Protein AF-R4XHD8-F1 (afdb_monomer)

Nearest PDB structures (foldseek):
  1o1y-assembly1_A  TM=6.422E-01  e=1.110E-04  Thermotoga maritima
  8khs-assembly1_A  TM=6.245E-01  e=2.267E-03  Alcaligenes ammonioxydans
  2ywc-assembly3_D  TM=5.599E-01  e=7.882E-03  Thermus thermophilus HB8
  2ywc-assembly3_A  TM=5.875E-01  e=2.926E-02  Thermus thermophilus HB8
  2ywc-assembly1_B  TM=4.519E-01  e=5.318E-03  Thermus thermophilus HB8

Foldseek 3Di:
DPCLQDEEEAEAVRQVVVCVVVVHDWDFAPVHFDAAFDWDQDDDDPLPNPPRTFTAGAGGGTDGDDDASHYDYDNGDLPDALVNRLVVLVVCCVVVVDPVVVSVVNNVRSHPDGCSVSVVVSVVVSVVDDRD

pLDDT: mean 76.45, std 13.83, range [44.44, 94.69]

InterPro domains:
  IPR017926 Glutamine amidotransferase [PF00117] (5-63)
  IPR029062 Class I glutamine amidotransferase-like [G3DSA:3.40.50.880] (1-128)
  IPR029062 Class I glutamine amidotransferase-like [SSF52317] (4-102)
  IPR044992 Glutamine amidotransferase domain containing protein ChyE-like [PTHR42695] (4-65)

Organism: Taphrina deformans (strain PYCC 5710 / ATCC 11124 / CBS 356.35 / IMI 108563 / JCM 9778 / NBRC 8474) (NCBI:txid1097556)

Mean predicted aligned error: 7.58 Å

Sequence (132 aa):
MAYRHIKLVGICFGHQLIARALGGQVARNPRGWEISVTSTTTFACELLPTLKDLRLHHMHRDMALYEPGRYFSVQGHPEFNAETVETLVHDRVAKGIVPAEYGDDALSRARLPHDGKVVAAAIVEFFKSRVA

Radius of gyration: 15.49 Å; Cα contacts (8 Å, |Δi|>4): 209; chains: 1; bounding box: 46×26×40 Å

Structure (mmCIF, N/CA/C/O backbone):
data_AF-R4XHD8-F1
#
_entry.id   AF-R4XHD8-F1
#
loop_
_atom_site.group_PDB
_atom_site.id
_atom_site.type_symbol
_atom_site.label_atom_id
_atom_site.label_alt_id
_atom_site.label_comp_id
_atom_site.label_asym_id
_atom_site.label_entity_id
_atom_site.label_seq_id
_atom_site.pdbx_PDB_ins_code
_atom_site.Cartn_x
_atom_site.Cartn_y
_atom_site.Cartn_z
_atom_site.occupancy
_atom_site.B_iso_or_equiv
_atom_site.auth_seq_id
_atom_site.auth_comp_id
_atom_site.auth_asym_id
_atom_site.auth_atom_id
_atom_site.pdbx_PDB_model_num
ATOM 1 N N . MET A 1 1 ? -30.614 -0.813 7.871 1.00 44.44 1 MET A N 1
ATOM 2 C CA . MET A 1 1 ? -29.752 -1.784 7.157 1.00 44.44 1 MET A CA 1
ATOM 3 C C . MET A 1 1 ? -28.806 -2.448 8.153 1.00 44.44 1 MET A C 1
ATOM 5 O O . MET A 1 1 ? -28.199 -1.747 8.950 1.00 44.44 1 MET A O 1
ATOM 9 N N . ALA A 1 2 ? -28.738 -3.781 8.159 1.00 49.75 2 ALA A N 1
ATOM 10 C CA . ALA A 1 2 ? -28.291 -4.611 9.288 1.00 49.75 2 ALA A CA 1
ATOM 11 C C . ALA A 1 2 ? -26.761 -4.775 9.484 1.00 49.75 2 ALA A C 1
ATOM 13 O O . ALA A 1 2 ? -26.341 -5.647 10.235 1.00 49.75 2 ALA A O 1
ATOM 14 N N . TYR A 1 3 ? -25.914 -3.935 8.878 1.00 54.28 3 TYR A N 1
ATOM 15 C CA . TYR A 1 3 ? -24.447 -4.116 8.893 1.00 54.28 3 TYR A CA 1
ATOM 16 C C . TYR A 1 3 ? -23.668 -3.076 9.711 1.00 54.28 3 TYR A C 1
ATOM 18 O O . TYR A 1 3 ? -22.450 -2.995 9.611 1.00 54.28 3 TYR A O 1
ATOM 26 N N . ARG A 1 4 ? -24.342 -2.277 10.549 1.00 55.44 4 ARG A N 1
ATOM 27 C CA . ARG A 1 4 ? -23.731 -1.135 11.262 1.00 55.44 4 ARG A CA 1
ATOM 28 C C . ARG A 1 4 ? -22.674 -1.516 12.325 1.00 55.44 4 ARG A C 1
ATOM 30 O O . ARG A 1 4 ? -22.100 -0.630 12.937 1.00 55.44 4 ARG A O 1
ATOM 37 N N . HIS A 1 5 ? -22.423 -2.808 12.549 1.00 68.75 5 HIS A N 1
ATOM 38 C CA . HIS A 1 5 ? -21.559 -3.328 13.617 1.00 68.75 5 HIS A CA 1
ATOM 39 C C . HIS A 1 5 ? -20.331 -4.116 13.120 1.00 68.75 5 HIS A C 1
ATOM 41 O O . HIS A 1 5 ? -19.529 -4.553 13.942 1.00 68.75 5 HIS A O 1
ATOM 47 N N . ILE A 1 6 ? -20.169 -4.323 11.806 1.00 79.69 6 ILE A N 1
ATOM 48 C CA . ILE A 1 6 ? -19.029 -5.07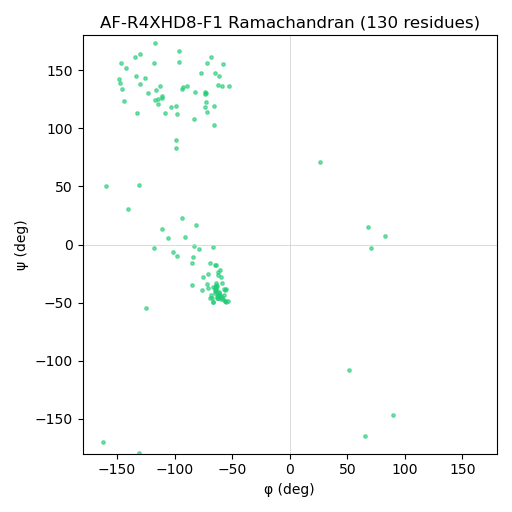1 11.253 1.00 79.69 6 ILE A CA 1
ATOM 49 C C . ILE A 1 6 ? -17.974 -4.082 10.764 1.00 79.69 6 ILE A C 1
ATOM 51 O O . ILE A 1 6 ? -18.230 -3.281 9.868 1.00 79.69 6 ILE A O 1
ATOM 55 N N . LYS A 1 7 ? -16.778 -4.162 11.346 1.00 82.69 7 LYS A N 1
ATOM 56 C CA . LYS A 1 7 ? -15.620 -3.365 10.940 1.00 82.69 7 LYS A CA 1
ATOM 57 C C . LYS A 1 7 ? -14.925 -4.003 9.751 1.00 82.69 7 LYS A C 1
ATOM 59 O O . LYS A 1 7 ? -14.615 -5.193 9.787 1.00 82.69 7 LYS A O 1
ATOM 64 N N . LEU A 1 8 ? -14.643 -3.205 8.729 1.00 85.12 8 LEU A N 1
ATOM 65 C CA . LEU A 1 8 ? -13.997 -3.676 7.509 1.00 85.12 8 LEU A CA 1
ATOM 66 C C . LEU A 1 8 ? -12.598 -3.079 7.363 1.00 85.12 8 LEU A C 1
ATOM 68 O O . LEU A 1 8 ? -12.405 -1.879 7.563 1.00 85.12 8 LEU A O 1
ATOM 72 N N . VAL A 1 9 ? -11.641 -3.924 6.971 1.00 85.62 9 VAL A N 1
ATOM 73 C CA . VAL A 1 9 ? -10.311 -3.499 6.526 1.00 85.62 9 VAL A CA 1
ATOM 74 C C . VAL A 1 9 ? -10.113 -3.906 5.076 1.00 85.62 9 VAL A C 1
ATOM 76 O O . VAL A 1 9 ? -10.260 -5.077 4.733 1.00 85.62 9 VAL A O 1
ATOM 79 N N . GLY A 1 10 ? -9.786 -2.937 4.224 1.00 83.69 10 GLY A N 1
ATOM 80 C CA . GLY A 1 10 ? -9.466 -3.172 2.817 1.00 83.69 10 GLY A CA 1
ATOM 81 C C . GLY A 1 10 ? -8.016 -2.825 2.515 1.00 83.69 10 GLY A C 1
ATOM 82 O O . GLY A 1 10 ? -7.604 -1.693 2.752 1.00 83.69 10 GLY A O 1
ATOM 83 N N . ILE A 1 11 ? -7.265 -3.775 1.959 1.00 83.81 11 ILE A N 1
ATOM 84 C CA . ILE A 1 11 ? -5.891 -3.566 1.483 1.00 83.81 11 ILE A CA 1
ATOM 85 C C . ILE A 1 11 ? -5.860 -3.790 -0.029 1.00 83.81 11 ILE A C 1
ATOM 87 O O . ILE A 1 11 ? -6.427 -4.771 -0.519 1.00 83.81 11 ILE A O 1
ATOM 91 N N . CYS A 1 12 ? -5.231 -2.879 -0.772 1.00 82.69 12 CYS A N 1
ATOM 92 C CA . CYS A 1 12 ? -5.078 -2.948 -2.228 1.00 82.69 12 CYS A CA 1
ATOM 93 C C . CYS A 1 12 ? -6.412 -3.191 -2.969 1.00 82.69 12 CYS A C 1
ATOM 95 O O . CYS A 1 12 ? -7.267 -2.310 -3.001 1.00 82.69 12 CYS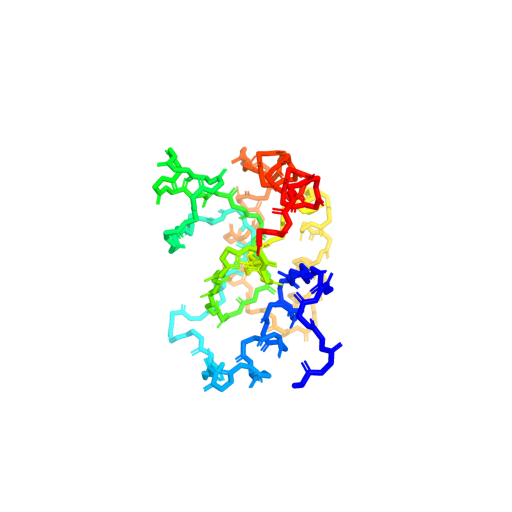 A O 1
ATOM 97 N N . PHE A 1 13 ? -6.651 -4.376 -3.540 1.00 80.88 13 PHE A N 1
ATOM 98 C CA . PHE A 1 13 ? -7.925 -4.681 -4.204 1.00 80.88 13 PHE A CA 1
ATOM 99 C C . PHE A 1 13 ? -9.1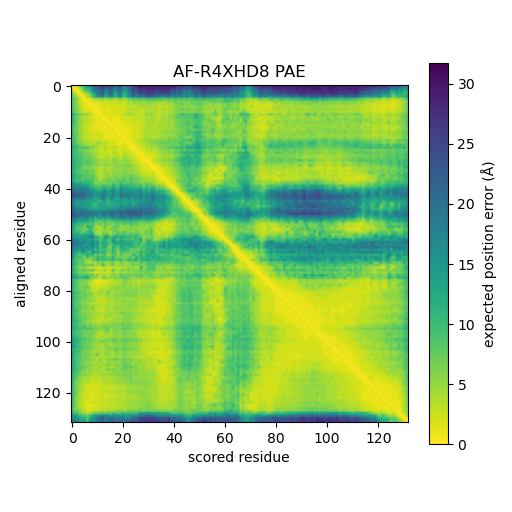18 -4.667 -3.232 1.00 80.88 13 PHE A C 1
ATOM 101 O O . PHE A 1 13 ? -10.206 -4.212 -3.584 1.00 80.88 13 PHE A O 1
ATOM 108 N N . GLY A 1 14 ? -8.920 -5.088 -1.978 1.00 82.12 14 GLY A N 1
ATOM 109 C CA . GLY A 1 14 ? -9.963 -5.023 -0.952 1.00 82.12 14 GLY A CA 1
ATOM 110 C C . GLY A 1 14 ? -10.394 -3.587 -0.649 1.00 82.12 14 GLY A C 1
ATOM 111 O O . GLY A 1 14 ? -11.579 -3.329 -0.446 1.00 82.12 14 GLY A O 1
ATOM 112 N N . HIS A 1 15 ? -9.454 -2.636 -0.695 1.00 79.06 15 HIS A N 1
ATOM 113 C CA . HIS A 1 15 ? -9.764 -1.211 -0.590 1.00 79.06 15 HIS A CA 1
ATOM 114 C C . HIS A 1 15 ? -10.718 -0.771 -1.722 1.00 79.06 15 HIS A C 1
ATOM 116 O O . HIS A 1 15 ? -11.746 -0.145 -1.464 1.00 79.06 15 HIS A O 1
ATOM 122 N N . GLN A 1 16 ? -10.433 -1.173 -2.962 1.00 75.31 16 GLN A N 1
ATOM 123 C CA . GLN A 1 16 ? -11.227 -0.808 -4.140 1.00 75.31 16 GLN A CA 1
ATOM 124 C C . GLN A 1 16 ? -12.648 -1.377 -4.096 1.00 75.31 16 GLN A C 1
ATOM 126 O O . GLN A 1 16 ? -13.602 -0.707 -4.495 1.00 75.31 16 GLN A O 1
ATOM 131 N N . LEU A 1 17 ? -12.807 -2.607 -3.602 1.00 82.62 17 LEU A N 1
ATOM 132 C CA . LEU A 1 17 ? -14.125 -3.215 -3.424 1.00 82.62 17 LEU A CA 1
ATOM 133 C C . LEU A 1 17 ? -14.967 -2.438 -2.410 1.00 82.62 17 LEU A C 1
ATOM 135 O O . LEU A 1 17 ? -16.131 -2.147 -2.683 1.00 82.62 17 LEU A O 1
ATOM 139 N N . ILE A 1 18 ? -14.368 -2.054 -1.277 1.00 80.94 18 ILE A N 1
ATOM 140 C CA . ILE A 1 18 ? -15.032 -1.217 -0.271 1.00 80.94 18 ILE A CA 1
ATOM 141 C C . ILE A 1 18 ? -15.403 0.140 -0.882 1.00 80.94 18 ILE A C 1
ATOM 143 O O . ILE A 1 18 ? -16.547 0.568 -0.750 1.00 80.94 18 ILE A O 1
ATOM 147 N N . ALA A 1 19 ? -14.491 0.774 -1.625 1.00 74.00 19 ALA A N 1
ATOM 148 C CA . ALA A 1 19 ? -14.749 2.042 -2.301 1.00 74.00 19 ALA A CA 1
ATOM 149 C C . ALA A 1 19 ? -15.954 1.975 -3.246 1.00 74.00 19 ALA A C 1
ATOM 151 O O . ALA A 1 19 ? -16.857 2.806 -3.151 1.00 74.00 19 ALA A O 1
ATOM 152 N N . ARG A 1 20 ? -16.016 0.952 -4.107 1.00 76.31 20 ARG A N 1
ATOM 153 C CA . ARG A 1 20 ? -17.152 0.761 -5.022 1.00 76.31 20 ARG A CA 1
ATOM 154 C C . ARG A 1 20 ? -18.455 0.478 -4.285 1.00 76.31 20 ARG A C 1
ATOM 156 O O . ARG A 1 20 ? -19.486 1.029 -4.658 1.00 76.31 20 ARG A O 1
ATOM 163 N N . ALA A 1 21 ? -18.422 -0.350 -3.241 1.00 82.00 21 ALA A N 1
ATOM 164 C CA . ALA A 1 21 ? -19.609 -0.679 -2.451 1.00 82.00 21 ALA A CA 1
ATOM 165 C C . ALA A 1 21 ? -20.218 0.552 -1.755 1.00 82.00 21 ALA A C 1
ATOM 167 O O . ALA A 1 21 ? -21.420 0.591 -1.504 1.00 82.00 21 ALA A O 1
ATOM 168 N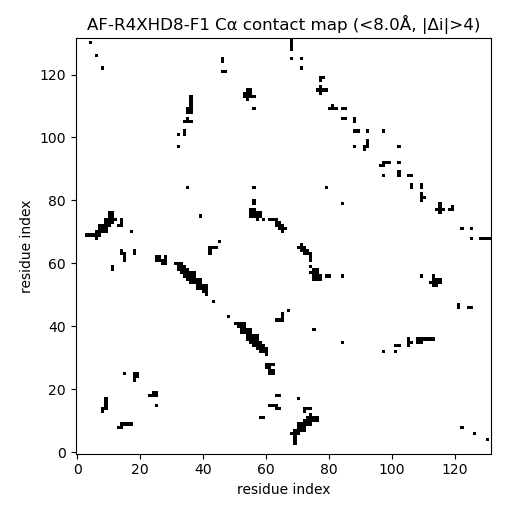 N . LEU A 1 22 ? -19.399 1.568 -1.473 1.00 76.31 22 LEU A N 1
ATOM 169 C CA . LEU A 1 22 ? -19.812 2.831 -0.860 1.00 76.31 22 LEU A CA 1
ATOM 170 C C . LEU A 1 22 ? -20.205 3.911 -1.882 1.00 76.31 22 LEU A C 1
ATOM 172 O O . LEU A 1 22 ? -20.458 5.049 -1.496 1.00 76.31 22 LEU A O 1
ATOM 176 N N . GLY A 1 23 ? -20.262 3.575 -3.174 1.00 70.81 23 GLY A N 1
ATOM 177 C CA . GLY A 1 23 ? -20.589 4.517 -4.248 1.00 70.81 23 GLY A CA 1
ATOM 178 C C . GLY A 1 23 ? -19.406 5.363 -4.731 1.00 70.81 23 GLY A C 1
ATOM 179 O O . GLY A 1 23 ? -19.595 6.265 -5.545 1.00 70.81 23 GLY A O 1
ATOM 180 N N . GLY A 1 24 ? -18.189 5.076 -4.263 1.00 67.62 24 GLY A N 1
ATOM 181 C CA . GLY A 1 24 ? -16.962 5.692 -4.757 1.00 67.62 24 GLY A CA 1
ATOM 182 C C . GLY A 1 24 ? -16.576 5.195 -6.154 1.00 67.62 24 GLY A C 1
ATOM 183 O O . GLY A 1 24 ? -16.935 4.094 -6.582 1.00 67.62 24 GLY A O 1
ATOM 184 N N . GLN A 1 25 ? -15.804 6.010 -6.873 1.00 59.91 25 GLN A N 1
ATOM 185 C CA . GLN A 1 25 ? -15.246 5.645 -8.173 1.00 59.91 25 GLN A CA 1
ATOM 186 C C . GLN A 1 25 ? -13.837 5.070 -8.009 1.00 59.91 25 GLN A C 1
ATOM 188 O O . GLN A 1 25 ? -13.003 5.638 -7.312 1.00 59.91 25 GLN A O 1
ATOM 193 N N . VAL A 1 26 ? -13.570 3.954 -8.689 1.00 68.81 26 VAL A N 1
ATOM 194 C CA . VAL A 1 26 ? -12.230 3.363 -8.803 1.00 68.81 26 VAL A CA 1
ATOM 195 C C . VAL A 1 26 ? -11.803 3.458 -10.258 1.00 68.81 26 VAL A C 1
ATOM 197 O O . VAL A 1 26 ? -12.488 2.930 -11.142 1.00 68.81 26 VAL A O 1
ATOM 200 N N . ALA A 1 27 ? -10.687 4.138 -10.493 1.00 68.19 27 ALA A N 1
ATOM 201 C CA . ALA A 1 27 ? -10.129 4.392 -11.808 1.00 68.19 27 ALA A CA 1
ATOM 202 C C . ALA A 1 27 ? -8.603 4.304 -11.760 1.00 68.19 27 ALA A C 1
ATOM 204 O O . ALA A 1 27 ? -7.986 4.624 -10.745 1.00 68.19 27 ALA A O 1
ATOM 205 N N . ARG A 1 28 ? -8.017 3.944 -12.906 1.00 71.31 28 ARG A N 1
ATOM 206 C CA . ARG A 1 28 ? -6.567 3.840 -13.065 1.00 71.31 28 ARG A CA 1
ATOM 207 C C . ARG A 1 28 ? -5.900 5.197 -12.839 1.00 71.31 28 ARG A C 1
ATOM 209 O O . ARG A 1 28 ? -6.332 6.209 -13.385 1.00 71.31 28 ARG A O 1
ATOM 216 N N . ASN A 1 29 ? -4.790 5.177 -12.118 1.00 71.94 29 ASN A N 1
ATOM 217 C CA . ASN A 1 29 ? -3.949 6.317 -11.813 1.00 71.94 29 ASN A CA 1
ATOM 218 C C . ASN A 1 29 ? -3.329 6.804 -13.129 1.00 71.94 29 ASN A C 1
ATOM 220 O O . ASN A 1 29 ? -2.599 6.042 -13.776 1.00 71.94 29 ASN A O 1
ATOM 224 N N . PRO A 1 30 ? -3.596 8.056 -13.539 1.00 69.38 30 PRO A N 1
ATOM 225 C CA . PRO A 1 30 ? -3.048 8.604 -14.775 1.00 69.38 30 PRO A CA 1
ATOM 226 C C . PRO A 1 30 ? -1.516 8.716 -14.738 1.00 69.38 30 PRO A C 1
ATOM 228 O O . PRO A 1 30 ? -0.898 8.790 -15.794 1.00 69.38 30 PRO A O 1
ATOM 231 N N . ARG A 1 31 ? -0.894 8.669 -13.548 1.00 76.19 31 ARG A N 1
ATOM 232 C CA . ARG A 1 31 ? 0.569 8.630 -13.367 1.00 76.19 31 ARG A CA 1
ATOM 233 C C . ARG A 1 31 ? 1.187 7.241 -13.597 1.00 76.19 31 ARG A C 1
ATOM 235 O O . ARG A 1 31 ? 2.404 7.106 -13.557 1.00 76.19 31 ARG A O 1
ATOM 242 N N . GLY A 1 32 ? 0.375 6.214 -13.854 1.00 81.31 32 GLY A N 1
ATOM 243 C CA . GLY A 1 32 ? 0.854 4.865 -14.157 1.00 81.31 32 GLY A CA 1
ATOM 244 C C . GLY A 1 32 ? 1.024 3.977 -12.923 1.00 81.31 32 GLY A C 1
ATOM 245 O O . GLY A 1 32 ? 0.213 4.022 -11.999 1.00 81.31 32 GLY A O 1
ATOM 246 N N . TRP A 1 33 ? 2.021 3.089 -12.969 1.00 82.56 33 TRP A N 1
ATOM 247 C CA . TRP A 1 33 ? 2.309 2.109 -11.916 1.00 82.56 33 TRP A CA 1
ATOM 248 C C . TRP A 1 33 ? 2.922 2.764 -10.673 1.00 82.56 33 TRP A C 1
ATOM 250 O O . TRP A 1 33 ? 3.921 3.468 -10.768 1.00 82.56 33 TRP A O 1
ATOM 260 N N . GLU A 1 34 ? 2.365 2.452 -9.502 1.00 83.75 34 GLU A N 1
ATOM 261 C CA . GLU A 1 34 ? 2.999 2.688 -8.205 1.00 83.75 34 GLU A CA 1
ATOM 262 C C . GLU A 1 34 ? 3.408 1.329 -7.637 1.00 83.75 34 GLU A C 1
ATOM 264 O O . GLU A 1 34 ? 2.567 0.465 -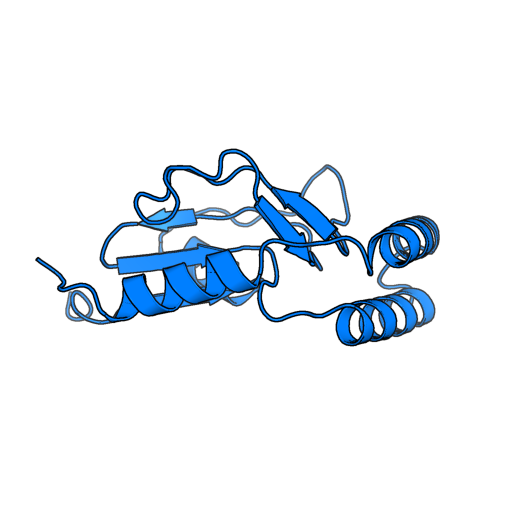7.366 1.00 83.75 34 GLU A O 1
ATOM 269 N N . ILE A 1 35 ? 4.718 1.115 -7.529 1.00 84.75 35 ILE A N 1
ATOM 270 C CA . ILE A 1 35 ? 5.310 -0.165 -7.141 1.00 84.75 35 ILE A CA 1
ATOM 271 C C . ILE A 1 35 ? 6.383 0.092 -6.091 1.00 84.75 35 ILE A C 1
ATOM 273 O O . ILE A 1 35 ? 7.107 1.080 -6.194 1.00 84.75 35 ILE A O 1
ATOM 277 N N . SER A 1 36 ? 6.536 -0.812 -5.123 1.00 87.44 36 SER A N 1
ATOM 278 C CA . SER A 1 36 ? 7.561 -0.722 -4.078 1.00 87.44 36 SER A CA 1
ATOM 279 C C . SER A 1 36 ? 7.357 0.484 -3.151 1.00 87.44 36 SER A C 1
ATOM 281 O O . SER A 1 36 ? 6.252 1.018 -3.089 1.00 87.44 36 SER A O 1
ATOM 283 N N . VAL A 1 37 ? 8.364 0.858 -2.358 1.00 84.56 37 VAL A N 1
ATOM 284 C CA . VAL A 1 37 ? 8.235 1.897 -1.325 1.00 84.56 37 VAL A CA 1
ATOM 285 C C . VAL A 1 37 ? 7.981 3.263 -1.957 1.00 84.56 37 VAL A C 1
ATOM 287 O O . VAL A 1 37 ? 8.905 3.899 -2.466 1.00 84.56 37 VAL A O 1
ATOM 290 N N . THR A 1 38 ? 6.733 3.718 -1.913 1.00 81.56 38 THR A N 1
ATOM 291 C CA . THR A 1 38 ? 6.285 4.997 -2.478 1.00 81.56 38 THR A CA 1
ATOM 292 C C . THR A 1 38 ? 5.568 5.799 -1.396 1.00 81.56 38 THR A C 1
ATOM 294 O O . THR A 1 38 ? 4.883 5.230 -0.544 1.00 81.56 38 THR A O 1
ATOM 297 N N . SER A 1 39 ? 5.754 7.120 -1.403 1.00 71.31 39 SER A N 1
ATOM 298 C CA . SER A 1 39 ? 5.031 8.015 -0.501 1.00 71.31 39 SER A CA 1
ATOM 299 C C . SER A 1 39 ? 3.580 8.152 -0.948 1.00 71.31 39 SER A C 1
ATOM 301 O O . SER A 1 39 ? 3.302 8.461 -2.107 1.00 71.31 39 SER A O 1
ATOM 303 N N . THR A 1 40 ? 2.657 7.958 -0.017 1.00 66.75 40 THR A N 1
ATOM 304 C CA . THR A 1 40 ? 1.229 8.169 -0.205 1.00 66.75 40 THR A CA 1
ATOM 305 C C . THR A 1 40 ? 0.727 9.161 0.836 1.00 66.75 40 THR A C 1
ATOM 307 O O . THR A 1 40 ? 1.005 9.038 2.033 1.00 66.75 40 THR A O 1
ATOM 310 N N . THR A 1 41 ? 0.002 10.176 0.373 1.00 56.66 41 THR A N 1
ATOM 311 C CA . THR A 1 41 ? -0.689 11.109 1.261 1.00 56.66 41 THR A CA 1
ATOM 312 C C . THR A 1 41 ? -1.876 10.380 1.873 1.00 56.66 41 THR A C 1
ATOM 314 O O . THR A 1 41 ? -2.736 9.856 1.161 1.00 56.66 41 THR A O 1
ATOM 317 N N . THR A 1 42 ? -1.933 10.327 3.201 1.00 51.88 42 THR A N 1
ATOM 318 C CA . THR A 1 42 ? -3.115 9.814 3.889 1.00 51.88 42 THR A CA 1
ATOM 319 C C . THR A 1 42 ? -4.236 10.842 3.787 1.00 51.88 42 THR A C 1
ATOM 321 O O . THR A 1 42 ? -4.056 12.025 4.074 1.00 51.88 42 THR A O 1
ATOM 324 N N . PHE A 1 43 ? -5.431 10.403 3.397 1.00 47.06 43 PHE A N 1
ATOM 325 C CA . PHE A 1 43 ? -6.621 11.222 3.584 1.00 47.06 43 PHE A CA 1
ATOM 326 C C . PHE A 1 43 ? -7.110 11.022 5.018 1.00 47.06 43 PHE A C 1
ATOM 328 O O . PHE A 1 43 ? -7.569 9.936 5.362 1.00 47.06 43 PHE A O 1
ATOM 335 N N . ALA A 1 44 ? -6.927 12.062 5.839 1.00 47.34 44 ALA A N 1
ATOM 336 C CA . ALA A 1 44 ? -7.528 12.288 7.157 1.00 47.34 44 ALA A CA 1
ATOM 337 C C . ALA A 1 44 ? -7.941 11.008 7.914 1.00 47.34 44 ALA A C 1
ATOM 339 O O . ALA A 1 44 ? -9.125 10.717 8.071 1.00 47.34 44 ALA A O 1
ATOM 340 N N . CYS A 1 45 ? -6.958 10.243 8.396 1.00 52.25 45 CYS A N 1
ATOM 341 C CA . CYS A 1 45 ? -7.207 9.137 9.312 1.00 52.25 45 CYS A CA 1
ATOM 342 C C . CYS A 1 45 ? -6.952 9.607 10.748 1.00 52.25 45 CYS A C 1
ATOM 344 O O . CYS A 1 45 ? -5.812 9.868 11.124 1.00 52.25 45 CYS A O 1
ATOM 346 N N . GLU A 1 46 ? -8.003 9.686 11.566 1.00 55.28 46 GLU A N 1
ATOM 347 C CA . GLU A 1 46 ? -7.904 10.065 12.988 1.00 55.28 46 GLU A CA 1
ATOM 348 C C . GLU A 1 46 ? -7.022 9.108 13.809 1.00 55.28 46 GLU A C 1
ATOM 350 O O . GLU A 1 46 ? -6.497 9.492 14.849 1.00 55.28 46 GLU A O 1
ATOM 355 N N . LEU A 1 47 ? -6.826 7.875 13.326 1.00 54.00 47 LEU A N 1
ATOM 356 C CA . LEU A 1 47 ? -5.931 6.875 13.921 1.00 54.00 47 LEU A CA 1
ATOM 357 C C . LEU A 1 47 ? -4.465 7.040 13.486 1.00 54.00 47 LEU A C 1
ATOM 359 O O . LEU A 1 47 ? -3.584 6.404 14.057 1.00 54.00 47 LEU A O 1
ATOM 363 N N . LEU A 1 48 ? -4.196 7.887 12.489 1.00 58.34 48 LEU A N 1
ATOM 364 C CA . LEU A 1 48 ? -2.857 8.218 11.992 1.00 58.34 48 LEU A CA 1
ATOM 365 C C . LEU A 1 48 ? -2.666 9.749 11.888 1.00 58.34 48 LEU A C 1
ATOM 367 O O . LEU A 1 48 ? -2.245 10.246 10.842 1.00 58.34 48 LEU A O 1
ATOM 371 N N . PRO A 1 49 ? -2.952 10.527 12.951 1.00 51.38 49 PRO A N 1
ATOM 372 C CA . PRO A 1 49 ? -3.036 11.988 12.872 1.00 51.38 49 PRO A CA 1
ATOM 373 C C . PRO A 1 49 ? -1.677 12.669 12.624 1.00 51.38 49 PRO A C 1
ATOM 375 O O . PRO A 1 49 ? -1.626 13.838 12.248 1.00 51.38 49 PRO A O 1
ATOM 378 N N . THR A 1 50 ? -0.568 11.952 12.831 1.00 47.66 50 THR A N 1
ATOM 379 C CA . THR A 1 50 ? 0.807 12.457 12.679 1.00 47.66 50 THR A CA 1
ATOM 380 C C . THR A 1 50 ? 1.454 12.111 11.337 1.00 47.66 50 THR A C 1
ATOM 382 O O . THR A 1 50 ? 2.510 12.657 11.018 1.00 47.66 50 THR A O 1
ATOM 385 N N . LEU A 1 51 ? 0.846 11.242 10.526 1.00 52.12 51 LEU A N 1
ATOM 386 C CA . LEU A 1 51 ? 1.442 10.748 9.283 1.00 52.12 51 LEU A CA 1
ATOM 387 C C . LEU A 1 51 ? 0.900 11.512 8.078 1.00 52.12 51 LEU A C 1
ATOM 389 O O . LEU A 1 51 ? -0.016 11.055 7.400 1.00 52.12 51 LEU A O 1
ATOM 393 N N . LYS A 1 52 ? 1.491 12.682 7.814 1.00 52.31 52 LYS A N 1
ATOM 394 C CA . LYS A 1 52 ? 1.216 13.468 6.597 1.00 52.31 52 LYS A CA 1
ATOM 395 C C . LYS A 1 52 ? 1.639 12.722 5.323 1.00 52.31 52 LYS A C 1
ATOM 397 O O . LYS A 1 52 ? 0.940 12.811 4.320 1.00 52.31 52 LYS A O 1
ATOM 402 N N . ASP A 1 53 ? 2.710 11.928 5.419 1.00 66.25 53 ASP A N 1
ATOM 403 C CA . ASP A 1 53 ? 3.247 11.090 4.345 1.00 66.25 53 ASP A CA 1
ATOM 404 C C . ASP A 1 53 ? 3.522 9.675 4.878 1.00 66.25 53 ASP A C 1
ATOM 406 O O . ASP A 1 53 ? 4.395 9.485 5.725 1.00 66.25 53 ASP A O 1
ATOM 410 N N . LEU A 1 54 ? 2.771 8.676 4.403 1.00 72.62 54 LEU A N 1
ATOM 411 C CA . LEU A 1 54 ? 3.048 7.259 4.659 1.00 72.62 54 LEU A CA 1
ATOM 412 C C . LEU A 1 54 ? 3.908 6.702 3.534 1.00 72.62 54 LEU A C 1
ATOM 414 O O . LEU A 1 54 ? 3.584 6.885 2.364 1.00 72.62 54 LEU A O 1
ATOM 418 N N . ARG A 1 55 ? 4.945 5.937 3.861 1.00 76.44 55 ARG A N 1
ATOM 419 C CA . ARG A 1 55 ? 5.666 5.122 2.880 1.00 76.44 55 ARG A CA 1
ATOM 420 C C . ARG A 1 55 ? 5.236 3.677 3.027 1.00 76.44 55 ARG A C 1
ATOM 422 O O . ARG A 1 55 ? 5.445 3.076 4.075 1.00 76.44 55 ARG A O 1
ATOM 429 N N . LEU A 1 56 ? 4.650 3.100 1.987 1.00 74.50 56 LEU A N 1
ATOM 430 C CA . LEU A 1 56 ? 4.257 1.690 1.955 1.00 74.50 56 LEU A CA 1
ATOM 431 C C . LEU A 1 56 ? 4.771 1.041 0.680 1.00 74.50 56 LEU A C 1
ATOM 433 O O . LEU A 1 56 ? 5.123 1.730 -0.271 1.00 74.50 56 LEU A O 1
ATOM 437 N N . HIS A 1 57 ? 4.799 -0.286 0.645 1.00 77.50 57 HIS A N 1
ATOM 438 C CA . HIS A 1 57 ? 4.997 -0.994 -0.609 1.00 77.50 57 HIS A CA 1
ATOM 439 C C . HIS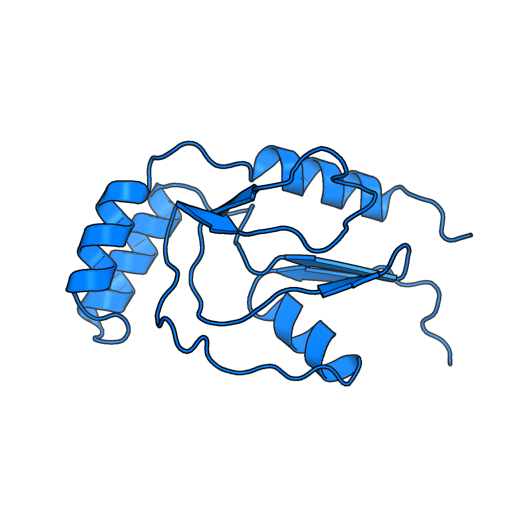 A 1 57 ? 3.727 -0.906 -1.452 1.00 77.50 57 HIS A C 1
ATOM 441 O O . HIS A 1 57 ? 2.680 -1.394 -1.049 1.00 77.50 57 HIS A O 1
ATOM 447 N N . HIS A 1 58 ? 3.794 -0.302 -2.628 1.00 77.00 58 HIS A N 1
ATOM 448 C CA . HIS A 1 58 ? 2.681 -0.269 -3.570 1.00 77.00 58 HIS A CA 1
ATOM 449 C C . HIS A 1 58 ? 2.827 -1.389 -4.609 1.00 77.00 58 HIS A C 1
ATOM 451 O O . HIS A 1 58 ? 3.914 -1.932 -4.823 1.00 77.00 58 HIS A O 1
ATOM 457 N N . MET A 1 59 ? 1.710 -1.783 -5.215 1.00 73.50 59 MET A N 1
ATOM 458 C CA . MET A 1 59 ? 1.668 -2.760 -6.309 1.00 73.50 59 MET A CA 1
ATOM 459 C C . MET A 1 59 ? 0.359 -2.615 -7.095 1.00 73.50 59 MET A C 1
ATOM 461 O O . MET A 1 59 ? -0.409 -3.561 -7.270 1.00 73.50 59 MET A O 1
ATOM 465 N N . HIS A 1 60 ? 0.033 -1.389 -7.492 1.00 71.75 60 HIS A N 1
ATOM 466 C CA . HIS A 1 60 ? -1.272 -1.072 -8.074 1.00 71.75 60 HIS A CA 1
ATOM 467 C C . HIS A 1 60 ? -1.232 0.254 -8.836 1.00 71.75 60 HIS A C 1
ATO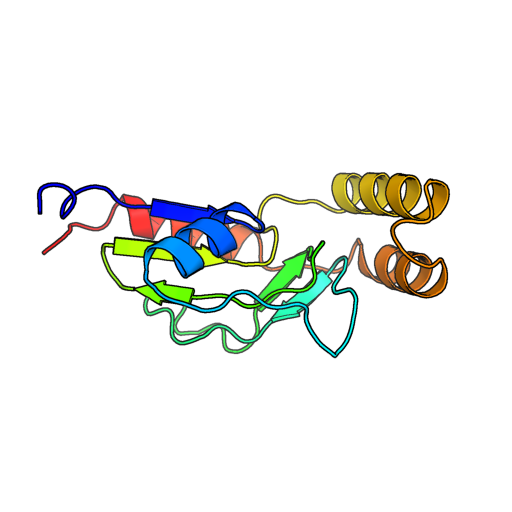M 469 O O . HIS A 1 60 ? -0.175 0.848 -9.055 1.00 71.75 60 HIS A O 1
ATOM 475 N N . ARG A 1 61 ? -2.423 0.731 -9.215 1.00 56.97 61 ARG A N 1
ATOM 476 C CA . ARG A 1 61 ? -2.635 2.015 -9.875 1.00 56.97 61 ARG A CA 1
ATOM 477 C C . ARG A 1 61 ? -3.894 2.746 -9.376 1.00 56.97 61 ARG A C 1
ATOM 479 O O . ARG A 1 61 ? -4.493 3.418 -10.185 1.00 56.97 61 ARG A O 1
ATOM 486 N N . ASP A 1 62 ? -4.369 2.626 -8.135 1.00 55.06 62 ASP A N 1
ATOM 487 C CA . ASP A 1 62 ? -5.653 3.256 -7.725 1.00 55.06 62 ASP A CA 1
ATOM 488 C C . ASP A 1 62 ? -5.525 4.068 -6.405 1.00 55.06 62 ASP A C 1
ATOM 490 O O . ASP A 1 62 ? -4.417 4.191 -5.893 1.00 55.06 62 ASP A O 1
ATOM 494 N N . MET A 1 63 ? -6.604 4.686 -5.886 1.00 53.38 63 MET A N 1
ATOM 495 C CA . MET A 1 63 ? -6.611 5.664 -4.759 1.00 53.38 63 MET A CA 1
ATOM 496 C C . MET A 1 63 ? -7.418 5.170 -3.535 1.00 53.38 63 MET A C 1
ATOM 498 O O . MET A 1 63 ? -8.311 4.369 -3.748 1.00 53.38 63 MET A O 1
ATOM 502 N N . ALA A 1 64 ? -7.136 5.677 -2.312 1.00 55.44 64 ALA A N 1
ATOM 503 C CA . ALA A 1 64 ? -7.623 5.224 -0.981 1.00 55.44 64 ALA A CA 1
ATOM 504 C C . ALA A 1 64 ? -8.868 5.958 -0.368 1.00 55.44 64 ALA A C 1
ATOM 506 O O . ALA A 1 64 ? -9.210 7.053 -0.810 1.00 55.44 64 ALA A O 1
ATOM 507 N N . LEU A 1 65 ? -9.500 5.398 0.699 1.00 57.31 65 LEU A N 1
ATOM 508 C CA . LEU A 1 65 ? -10.661 5.938 1.474 1.00 57.31 65 LEU A CA 1
ATOM 509 C C . LEU A 1 65 ? -10.627 5.565 2.988 1.00 57.31 65 LEU A C 1
ATOM 511 O O . LEU A 1 65 ? -10.075 4.530 3.359 1.00 57.31 65 LEU A O 1
ATOM 515 N N . TYR A 1 66 ? -11.294 6.340 3.863 1.00 52.81 66 TYR A N 1
ATOM 516 C CA . TYR A 1 66 ? -11.445 6.067 5.314 1.00 52.81 66 TYR A CA 1
ATOM 517 C C . TYR A 1 66 ? -12.789 6.590 5.891 1.00 52.81 66 TYR A C 1
ATOM 519 O O . TYR A 1 66 ? -13.224 7.668 5.495 1.00 52.81 66 TYR A O 1
ATOM 527 N N . GLU A 1 67 ? -13.432 5.857 6.822 1.00 61.66 67 GLU A N 1
ATOM 528 C CA . GLU A 1 67 ? -14.553 6.331 7.673 1.00 61.66 67 GLU A CA 1
ATOM 529 C C . GLU A 1 67 ? -14.464 5.715 9.089 1.00 61.66 67 GLU A C 1
ATOM 531 O O . GLU A 1 67 ? -14.479 4.480 9.229 1.00 61.66 67 GLU A O 1
ATOM 536 N N . PRO A 1 68 ? -14.420 6.544 10.153 1.00 58.94 68 PRO A N 1
ATOM 537 C CA . PRO A 1 68 ? -14.334 6.074 11.534 1.00 58.94 68 PRO A CA 1
ATOM 538 C C . PRO A 1 68 ? -15.414 5.053 11.908 1.00 58.94 68 PRO A C 1
ATOM 540 O O . PRO A 1 68 ? -16.589 5.203 11.583 1.00 58.94 68 PRO A O 1
ATOM 543 N N . GLY A 1 69 ? -15.012 3.990 12.613 1.00 56.81 69 GLY A N 1
ATOM 544 C CA . GLY A 1 69 ? -15.928 2.967 13.135 1.00 56.81 69 GLY A CA 1
ATOM 545 C C . GLY A 1 69 ? -16.575 2.055 12.085 1.00 56.81 69 GLY A C 1
ATOM 546 O O . GLY A 1 69 ? -17.276 1.118 12.465 1.00 56.81 69 GLY A O 1
ATOM 547 N N . ARG A 1 70 ? -16.319 2.281 10.789 1.00 69.38 70 ARG A N 1
ATOM 548 C CA . ARG A 1 70 ? -16.976 1.555 9.696 1.00 69.38 70 ARG A CA 1
ATOM 549 C C . ARG A 1 70 ? -15.984 0.893 8.748 1.00 69.38 70 ARG A C 1
ATOM 551 O O . ARG A 1 70 ? -16.045 -0.325 8.571 1.00 69.38 70 ARG A O 1
ATOM 558 N N . TYR A 1 71 ? -15.045 1.649 8.182 1.00 71.19 71 TYR A N 1
ATOM 559 C CA . TYR A 1 71 ? -14.013 1.085 7.316 1.00 71.19 71 TYR A CA 1
ATOM 560 C C . TYR A 1 71 ? -12.673 1.806 7.447 1.00 71.19 71 TYR A C 1
ATOM 562 O O . TYR A 1 71 ? -12.574 3.030 7.388 1.00 71.19 71 TYR A O 1
ATOM 570 N N . PHE A 1 72 ? -11.617 1.007 7.555 1.00 67.12 72 PHE A N 1
ATOM 571 C CA . PHE A 1 72 ? -10.242 1.452 7.399 1.00 67.12 72 PHE A CA 1
ATOM 572 C C . PHE A 1 72 ? -9.695 0.840 6.117 1.00 67.12 72 PHE A C 1
ATOM 574 O O . PHE A 1 72 ? -9.789 -0.371 5.923 1.00 67.12 72 PHE A O 1
ATOM 581 N N . SER A 1 73 ? -9.130 1.631 5.210 1.00 72.12 73 SER A N 1
ATOM 582 C CA . SER A 1 73 ? -8.584 1.039 3.995 1.00 72.12 73 SER A CA 1
ATOM 583 C C . SER A 1 73 ? -7.371 1.772 3.458 1.00 72.12 73 SER A C 1
ATOM 585 O O . SER A 1 73 ? -7.304 2.997 3.477 1.00 72.12 73 SER A O 1
ATOM 587 N N . VAL A 1 74 ? -6.398 0.991 3.001 1.00 70.75 74 VAL A N 1
ATOM 588 C CA . VAL A 1 74 ? -5.115 1.473 2.497 1.00 70.75 74 VAL A CA 1
ATOM 589 C C . VAL A 1 74 ? -4.843 0.830 1.153 1.00 70.75 74 VAL A C 1
ATOM 591 O O . VAL A 1 74 ? -5.103 -0.352 0.932 1.00 70.75 74 VAL A O 1
ATOM 594 N N . GLN A 1 75 ? -4.343 1.633 0.228 1.00 72.25 75 GLN A N 1
ATOM 595 C CA . GLN A 1 75 ? -4.058 1.146 -1.108 1.00 72.25 75 GLN A CA 1
ATOM 596 C C . GLN A 1 75 ? -2.666 0.485 -1.177 1.00 72.25 75 GLN A C 1
ATOM 598 O O . GLN A 1 75 ? -2.513 -0.525 -1.864 1.00 72.25 75 GLN A O 1
ATOM 603 N N . GLY A 1 76 ? -1.689 1.008 -0.424 1.00 77.94 76 GLY A N 1
ATOM 604 C CA . GLY A 1 76 ? -0.395 0.355 -0.220 1.00 77.94 76 GLY A CA 1
ATOM 605 C C . GLY A 1 76 ? -0.515 -0.920 0.622 1.00 77.94 76 GLY A C 1
ATOM 606 O O . GLY A 1 76 ? -1.495 -1.114 1.339 1.00 77.94 76 GLY A O 1
ATOM 607 N N . HIS A 1 77 ? 0.504 -1.765 0.535 1.00 83.62 77 HIS A N 1
ATOM 608 C CA . HIS A 1 77 ? 0.635 -3.054 1.201 1.00 83.62 77 HIS A CA 1
ATOM 609 C C . HIS A 1 77 ? 1.512 -2.924 2.460 1.00 83.62 77 HIS A C 1
ATOM 611 O O . HIS A 1 77 ? 2.740 -3.042 2.370 1.00 83.62 77 HIS A O 1
ATOM 617 N N . PRO A 1 78 ? 0.934 -2.641 3.646 1.00 80.31 78 PRO A N 1
ATOM 618 C CA . PRO A 1 78 ? 1.681 -2.641 4.906 1.00 80.31 78 PRO A CA 1
ATOM 619 C C . PRO A 1 78 ? 2.221 -4.022 5.295 1.00 80.31 78 PRO A C 1
ATOM 621 O O . PRO A 1 78 ? 3.122 -4.108 6.127 1.00 80.31 78 PRO A O 1
ATOM 624 N N . GLU A 1 79 ? 1.675 -5.082 4.703 1.00 86.31 79 GLU A N 1
ATOM 625 C CA . GLU A 1 79 ? 2.031 -6.478 4.923 1.00 86.31 79 GLU A CA 1
ATOM 626 C C . GLU A 1 79 ? 3.219 -6.955 4.081 1.00 86.31 79 GLU A C 1
ATOM 628 O O . GLU A 1 79 ? 3.792 -8.002 4.377 1.00 86.31 79 GLU A O 1
ATOM 633 N N . PHE A 1 80 ? 3.594 -6.218 3.032 1.00 89.12 80 PHE A N 1
ATOM 634 C CA . PHE A 1 80 ? 4.717 -6.601 2.183 1.00 89.12 80 PHE A CA 1
ATOM 635 C C . PHE A 1 80 ? 6.058 -6.289 2.846 1.00 89.12 80 PHE A C 1
ATOM 637 O O . PHE A 1 80 ? 6.214 -5.303 3.564 1.00 89.12 80 PHE A O 1
ATOM 644 N N . ASN A 1 81 ? 7.036 -7.138 2.540 1.00 88.44 81 ASN A N 1
ATOM 645 C CA . ASN A 1 81 ? 8.450 -6.925 2.810 1.00 88.44 81 ASN A CA 1
ATOM 646 C C . ASN A 1 81 ? 9.235 -6.870 1.486 1.00 88.44 81 ASN A C 1
ATOM 648 O O . ASN A 1 81 ? 8.687 -7.152 0.414 1.00 88.44 81 ASN A O 1
ATOM 652 N N . ALA A 1 82 ? 10.528 -6.545 1.571 1.00 88.69 82 ALA A N 1
ATOM 653 C CA . ALA A 1 82 ? 11.398 -6.411 0.403 1.00 88.69 82 ALA A CA 1
ATOM 654 C C . ALA A 1 82 ? 11.389 -7.654 -0.500 1.00 88.69 82 ALA A C 1
ATOM 656 O O . ALA A 1 82 ? 11.172 -7.533 -1.700 1.00 88.69 82 ALA A O 1
ATOM 657 N N . GLU A 1 83 ? 11.548 -8.847 0.076 1.00 91.19 83 GLU A N 1
ATOM 658 C CA . GLU A 1 83 ? 11.613 -10.113 -0.670 1.00 91.19 83 GLU A CA 1
ATOM 659 C C . GLU A 1 83 ? 10.322 -10.397 -1.448 1.00 91.19 83 GLU A C 1
ATOM 661 O O . GLU A 1 83 ? 10.358 -10.810 -2.610 1.00 91.19 83 GLU A O 1
ATOM 666 N N . THR A 1 84 ? 9.169 -10.125 -0.830 1.00 88.88 84 T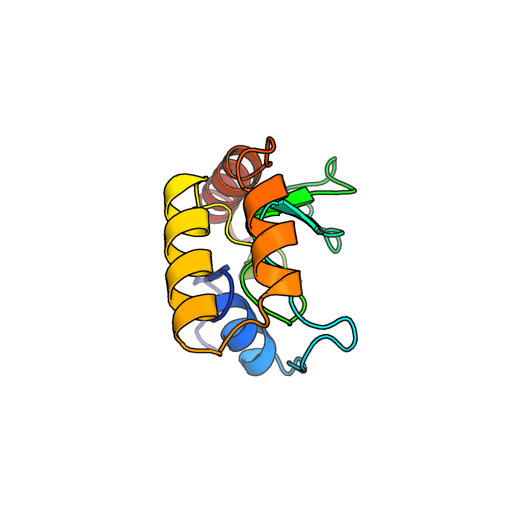HR A N 1
ATOM 667 C CA . THR A 1 84 ? 7.860 -10.274 -1.477 1.00 88.88 84 THR A CA 1
ATOM 668 C C . THR A 1 84 ? 7.751 -9.334 -2.672 1.00 88.88 84 THR A C 1
ATOM 670 O O . THR A 1 84 ? 7.337 -9.751 -3.753 1.00 88.88 84 THR A O 1
ATOM 673 N N . VAL A 1 85 ? 8.141 -8.068 -2.503 1.00 90.06 85 VAL A N 1
ATOM 674 C CA . VAL A 1 85 ? 8.070 -7.080 -3.584 1.00 90.06 85 VAL A CA 1
ATOM 675 C C . VAL A 1 85 ? 9.047 -7.399 -4.701 1.00 90.06 85 VAL A C 1
ATOM 677 O O . VAL A 1 85 ? 8.628 -7.390 -5.852 1.00 90.06 85 VAL A O 1
ATOM 680 N N . GLU A 1 86 ? 10.298 -7.733 -4.392 1.00 92.38 86 GLU A N 1
ATOM 681 C CA . GLU A 1 86 ? 11.300 -8.135 -5.385 1.00 92.38 86 GLU A CA 1
ATOM 682 C C . GLU A 1 86 ? 10.783 -9.312 -6.224 1.00 92.38 86 GLU A C 1
ATOM 684 O O . GLU A 1 86 ? 10.741 -9.229 -7.453 1.00 92.38 86 GLU A O 1
ATOM 689 N N . THR A 1 87 ? 10.268 -10.358 -5.569 1.00 93.56 87 THR A N 1
ATOM 690 C CA . THR A 1 87 ? 9.687 -11.532 -6.243 1.00 93.56 87 THR A CA 1
ATOM 691 C C . THR A 1 87 ? 8.529 -11.144 -7.166 1.00 93.56 87 THR A C 1
ATOM 693 O O . THR A 1 87 ? 8.475 -11.559 -8.325 1.00 93.56 87 THR A O 1
ATOM 696 N N . LEU A 1 88 ? 7.605 -10.316 -6.673 1.00 90.75 88 LEU A N 1
ATOM 697 C CA . LEU A 1 88 ? 6.449 -9.863 -7.444 1.00 90.75 88 LEU A CA 1
ATOM 698 C C . LEU A 1 88 ? 6.835 -8.967 -8.624 1.00 90.75 88 LEU A C 1
ATOM 700 O O . LEU A 1 88 ? 6.178 -9.024 -9.664 1.00 90.75 88 LEU A O 1
ATOM 704 N N . VAL A 1 89 ? 7.851 -8.118 -8.465 1.00 92.19 89 VAL A N 1
ATOM 705 C CA . VAL A 1 89 ? 8.349 -7.251 -9.535 1.00 92.19 89 VAL A CA 1
ATOM 706 C C . VAL A 1 89 ? 8.978 -8.096 -10.632 1.00 92.19 89 VAL A C 1
ATOM 708 O O . VAL A 1 89 ? 8.589 -7.952 -11.790 1.00 92.19 89 VAL A O 1
ATOM 711 N N . HIS A 1 90 ? 9.869 -9.023 -10.277 1.00 93.12 90 HIS A N 1
ATOM 712 C CA . HIS A 1 90 ? 10.507 -9.914 -11.244 1.00 93.12 90 HIS A CA 1
ATOM 713 C C . HIS A 1 90 ? 9.481 -10.712 -12.059 1.00 93.12 90 HIS A C 1
ATOM 715 O O . HIS A 1 90 ? 9.540 -10.706 -13.288 1.00 93.12 90 HIS A O 1
ATOM 721 N N . ASP A 1 91 ? 8.498 -11.333 -11.399 1.00 94.69 91 ASP A N 1
ATOM 722 C CA . ASP A 1 91 ? 7.453 -12.110 -12.076 1.00 94.69 91 ASP A CA 1
ATOM 723 C C . ASP A 1 91 ? 6.595 -11.244 -13.016 1.00 94.69 91 ASP A C 1
ATOM 725 O O . ASP A 1 91 ? 6.327 -11.620 -14.160 1.00 94.69 91 ASP A O 1
ATOM 729 N N . ARG A 1 92 ? 6.187 -10.049 -12.568 1.00 92.38 92 ARG A N 1
ATOM 730 C CA . ARG A 1 92 ? 5.330 -9.160 -13.367 1.00 92.38 92 ARG A CA 1
ATOM 731 C C . ARG A 1 92 ? 6.052 -8.524 -14.550 1.00 92.38 92 ARG A C 1
ATOM 733 O O . ARG A 1 92 ? 5.411 -8.320 -15.582 1.00 92.38 92 ARG A O 1
ATOM 740 N N . VAL A 1 93 ? 7.342 -8.221 -14.419 1.00 93.19 93 VAL A N 1
ATOM 741 C CA . VAL A 1 93 ? 8.168 -7.735 -15.535 1.00 93.19 93 VAL A CA 1
ATOM 742 C C . VAL A 1 93 ? 8.390 -8.853 -16.547 1.00 93.19 93 VAL A C 1
ATOM 744 O O . VAL A 1 93 ? 8.154 -8.647 -17.735 1.00 93.19 93 VAL A O 1
ATOM 747 N N . ALA A 1 94 ? 8.736 -10.062 -16.091 1.00 94.00 94 ALA A N 1
ATOM 748 C CA . ALA A 1 94 ? 8.930 -11.219 -16.967 1.00 94.00 94 ALA A CA 1
ATOM 749 C C . ALA A 1 94 ? 7.668 -11.566 -17.779 1.00 94.00 94 ALA A C 1
ATOM 751 O O . ALA A 1 94 ? 7.758 -11.984 -18.931 1.00 94.00 94 ALA A O 1
ATOM 752 N N . LYS A 1 95 ? 6.481 -11.346 -17.200 1.00 94.06 95 LYS A N 1
ATOM 753 C CA . LYS A 1 95 ? 5.182 -11.541 -17.865 1.00 94.06 95 LYS A CA 1
ATOM 754 C C . LYS A 1 95 ? 4.729 -10.357 -18.731 1.00 94.06 95 LYS A C 1
ATOM 756 O O . LYS A 1 95 ? 3.640 -10.417 -19.297 1.00 94.06 95 LYS A O 1
ATOM 761 N N . GLY A 1 96 ? 5.497 -9.268 -18.801 1.00 90.25 96 GLY A N 1
ATOM 762 C CA . GLY A 1 96 ? 5.129 -8.055 -19.541 1.00 90.25 96 GLY A CA 1
ATOM 763 C C . GLY A 1 96 ? 3.947 -7.276 -18.944 1.00 90.25 96 GLY A C 1
ATOM 764 O O . GLY A 1 96 ? 3.372 -6.418 -19.608 1.00 90.25 96 GLY A O 1
ATOM 765 N N . ILE A 1 97 ? 3.561 -7.562 -17.696 1.00 90.31 97 ILE A N 1
ATOM 766 C CA . ILE A 1 97 ? 2.469 -6.873 -16.985 1.00 90.31 97 ILE A CA 1
ATOM 767 C C . ILE A 1 97 ? 2.940 -5.493 -16.505 1.00 90.31 97 ILE A C 1
ATOM 769 O O . ILE A 1 97 ? 2.197 -4.506 -16.546 1.00 90.31 97 ILE A O 1
ATOM 773 N N . VAL A 1 98 ? 4.186 -5.428 -16.038 1.00 89.75 98 VAL A N 1
ATOM 774 C CA . VAL A 1 98 ? 4.867 -4.200 -15.619 1.00 89.75 98 VAL A CA 1
ATOM 775 C C . VAL A 1 98 ? 5.981 -3.911 -16.629 1.00 89.75 98 VAL A C 1
ATOM 777 O O . VAL A 1 98 ? 6.798 -4.799 -16.868 1.00 89.75 98 VAL A O 1
ATOM 780 N N . PRO A 1 99 ? 6.038 -2.710 -17.238 1.00 91.75 99 PRO A N 1
ATOM 781 C CA . PRO A 1 99 ? 7.154 -2.347 -18.108 1.00 91.75 99 PRO A CA 1
ATOM 782 C C . PRO A 1 99 ? 8.480 -2.356 -17.336 1.00 91.75 99 PRO A C 1
ATOM 784 O O . PRO A 1 99 ? 8.506 -1.982 -16.164 1.00 91.75 99 PRO A O 1
ATOM 787 N N . ALA A 1 100 ? 9.576 -2.751 -17.990 1.00 90.44 100 ALA A N 1
ATOM 788 C CA . ALA A 1 100 ? 10.878 -2.938 -17.339 1.00 90.44 100 ALA A CA 1
ATOM 789 C C . ALA A 1 100 ? 11.368 -1.688 -16.584 1.00 90.44 100 ALA A C 1
ATOM 791 O O . ALA A 1 100 ? 11.844 -1.813 -15.462 1.00 90.44 100 ALA A O 1
ATOM 792 N N . GLU A 1 101 ? 11.132 -0.490 -17.130 1.00 89.25 101 GLU A N 1
ATOM 793 C CA . GLU A 1 101 ? 11.484 0.789 -16.489 1.00 89.25 101 GLU A CA 1
ATOM 794 C C . GLU A 1 101 ? 10.865 0.954 -15.088 1.00 89.25 101 GLU A C 1
ATOM 796 O O . GLU A 1 101 ? 11.523 1.413 -14.157 1.00 89.25 101 GLU A O 1
ATOM 801 N N . TYR A 1 102 ? 9.614 0.514 -14.910 1.00 88.62 102 TYR A N 1
ATOM 802 C CA . TYR A 1 102 ? 8.933 0.534 -13.616 1.00 88.62 102 TYR A CA 1
ATOM 803 C C . TYR A 1 102 ? 9.450 -0.573 -12.695 1.00 88.62 102 TYR A C 1
ATOM 805 O O . TYR A 1 102 ? 9.394 -0.434 -11.475 1.00 88.62 102 TYR A O 1
ATOM 813 N N . GLY A 1 103 ? 9.927 -1.679 -13.269 1.00 90.06 103 GLY A N 1
ATOM 814 C CA . GLY A 1 103 ? 10.555 -2.766 -12.531 1.00 90.06 103 GLY A CA 1
ATOM 815 C C . GLY A 1 103 ? 11.880 -2.349 -11.906 1.00 90.06 103 GLY A C 1
ATOM 816 O O . GLY A 1 103 ? 12.068 -2.531 -10.706 1.00 90.06 103 GLY A O 1
ATOM 817 N N . ASP A 1 104 ? 12.762 -1.737 -12.692 1.00 89.94 104 ASP A N 1
ATOM 818 C CA . ASP A 1 104 ? 14.094 -1.328 -12.239 1.00 89.94 104 ASP A CA 1
ATOM 819 C C . ASP A 1 104 ? 14.009 -0.273 -11.125 1.00 89.94 104 ASP A C 1
ATOM 821 O O . ASP A 1 104 ? 14.629 -0.421 -10.066 1.00 89.94 104 ASP A O 1
ATOM 825 N N . ASP A 1 105 ? 13.159 0.744 -11.307 1.00 91.44 105 ASP A N 1
ATOM 826 C CA . ASP A 1 105 ? 12.865 1.732 -10.263 1.00 91.44 105 ASP A CA 1
ATOM 827 C C . ASP A 1 105 ? 12.293 1.065 -8.998 1.00 91.44 105 ASP A C 1
ATOM 829 O O . ASP A 1 105 ? 12.754 1.332 -7.883 1.00 91.44 105 ASP A O 1
ATOM 833 N N . ALA A 1 106 ? 11.340 0.139 -9.143 1.00 89.12 106 ALA A N 1
ATOM 834 C CA . ALA A 1 106 ? 10.747 -0.557 -8.007 1.00 89.12 106 ALA A CA 1
ATOM 835 C C . ALA A 1 106 ? 11.761 -1.386 -7.204 1.00 89.12 106 ALA A C 1
ATOM 837 O O . ALA A 1 106 ? 11.721 -1.360 -5.967 1.00 89.12 106 ALA A O 1
ATOM 838 N N . LEU A 1 107 ? 12.667 -2.097 -7.881 1.00 91.25 107 LEU A N 1
ATOM 839 C CA . LEU A 1 107 ? 13.727 -2.882 -7.242 1.00 91.25 107 LEU A CA 1
ATOM 840 C C . LEU A 1 107 ? 14.700 -1.975 -6.482 1.00 91.25 107 LEU A C 1
ATOM 842 O O . LEU A 1 107 ? 15.046 -2.282 -5.342 1.00 91.25 107 LEU A O 1
ATOM 846 N N . SER A 1 108 ? 15.053 -0.811 -7.043 1.00 92.38 108 SER A N 1
ATOM 847 C CA . SER A 1 108 ? 15.929 0.162 -6.371 1.00 92.38 108 SER A CA 1
ATOM 848 C C . SER A 1 108 ? 15.366 0.659 -5.029 1.00 92.38 108 SER A C 1
ATOM 850 O O . SER A 1 108 ? 16.116 0.985 -4.107 1.00 92.38 108 SER A O 1
ATOM 852 N N . ARG A 1 109 ? 14.033 0.659 -4.886 1.00 92.00 109 ARG A N 1
ATOM 853 C CA . ARG A 1 109 ? 13.312 1.122 -3.692 1.00 92.00 109 ARG A CA 1
ATOM 854 C C . ARG A 1 109 ? 12.827 -0.005 -2.774 1.00 92.00 109 ARG A C 1
ATOM 856 O O . ARG A 1 109 ? 12.347 0.286 -1.681 1.00 92.00 109 ARG A O 1
ATOM 863 N N . ALA A 1 110 ? 12.960 -1.276 -3.166 1.00 90.19 110 ALA A N 1
ATOM 864 C CA . ALA A 1 110 ? 12.360 -2.424 -2.465 1.00 90.19 110 ALA A CA 1
ATOM 865 C C . ALA A 1 110 ? 12.859 -2.627 -1.032 1.00 90.19 110 ALA A C 1
ATOM 867 O O . ALA A 1 110 ? 12.156 -3.204 -0.209 1.00 90.19 110 ALA A O 1
ATOM 868 N N . ARG A 1 111 ? 14.048 -2.124 -0.706 1.00 91.31 111 ARG A N 1
ATOM 869 C CA . ARG A 1 111 ? 14.640 -2.244 0.634 1.00 91.31 111 ARG A CA 1
ATOM 870 C C . ARG A 1 111 ? 14.610 -0.947 1.433 1.00 91.31 111 ARG A C 1
ATOM 872 O O . ARG A 1 111 ? 15.172 -0.899 2.526 1.00 91.31 111 ARG A O 1
ATOM 879 N N . LEU A 1 112 ? 13.977 0.107 0.915 1.00 90.88 112 LEU A N 1
ATOM 880 C CA . LEU A 1 112 ? 13.831 1.345 1.672 1.00 90.88 112 LEU A CA 1
ATOM 881 C C . LEU A 1 112 ? 12.957 1.118 2.917 1.00 90.88 112 LEU A C 1
ATOM 883 O O . LEU A 1 112 ? 12.020 0.318 2.884 1.00 90.88 112 LEU A O 1
ATOM 887 N N . PRO A 1 113 ? 13.215 1.837 4.022 1.00 88.00 113 PRO A N 1
ATOM 888 C CA . PRO A 1 113 ? 12.333 1.796 5.180 1.00 88.00 113 PRO A CA 1
ATOM 889 C C . PRO A 1 113 ? 10.909 2.238 4.816 1.00 88.00 113 PRO A C 1
ATOM 891 O O . PRO A 1 113 ? 10.727 3.249 4.133 1.00 88.00 113 PRO A O 1
ATOM 894 N N . HIS A 1 114 ? 9.913 1.511 5.319 1.00 86.75 114 HIS A N 1
ATOM 895 C CA . HIS A 1 114 ? 8.491 1.784 5.114 1.00 86.75 114 HIS A CA 1
ATOM 896 C C . HIS A 1 114 ? 7.716 1.672 6.439 1.00 86.75 114 HIS A C 1
ATOM 898 O O . HIS A 1 114 ? 8.160 1.040 7.399 1.00 86.75 114 HIS A O 1
ATOM 904 N N . ASP A 1 115 ? 6.524 2.257 6.481 1.00 85.31 115 ASP A N 1
ATOM 905 C CA . ASP A 1 115 ? 5.718 2.471 7.687 1.00 85.31 115 ASP A CA 1
ATOM 906 C C . ASP A 1 115 ? 4.702 1.342 7.937 1.00 85.31 115 ASP A C 1
ATOM 908 O O . ASP A 1 115 ? 3.707 1.514 8.644 1.00 85.31 115 ASP A O 1
ATOM 912 N N . GLY A 1 116 ? 4.952 0.149 7.380 1.00 84.50 116 GLY A N 1
ATOM 913 C CA . GLY A 1 116 ? 4.018 -0.985 7.434 1.00 84.50 116 GLY A CA 1
ATOM 914 C C . GLY A 1 116 ? 3.641 -1.385 8.863 1.00 84.50 116 GLY A C 1
ATOM 915 O O . GLY A 1 116 ? 2.472 -1.626 9.156 1.00 84.50 116 GLY A O 1
ATOM 916 N N . LYS A 1 117 ? 4.606 -1.342 9.795 1.00 86.62 117 LYS A N 1
ATOM 917 C CA . LYS A 1 117 ? 4.366 -1.614 11.225 1.00 86.62 117 LYS A CA 1
ATOM 918 C C . LYS A 1 117 ? 3.450 -0.580 11.885 1.00 86.62 117 LYS A C 1
ATOM 920 O O . LYS A 1 117 ? 2.645 -0.947 12.736 1.00 86.62 117 LYS A O 1
ATOM 925 N N . VAL A 1 118 ? 3.558 0.690 11.494 1.00 84.88 118 VAL A N 1
ATOM 926 C CA . VAL A 1 118 ? 2.714 1.769 12.032 1.00 84.88 118 VAL A CA 1
ATOM 927 C C . VAL A 1 118 ? 1.272 1.578 11.567 1.00 84.88 118 VAL A C 1
ATOM 929 O O . VAL A 1 118 ? 0.344 1.640 12.371 1.00 84.88 118 VAL A O 1
ATOM 932 N N . VAL A 1 119 ? 1.084 1.248 10.288 1.00 81.94 119 VAL A N 1
ATOM 933 C CA . VAL A 1 119 ? -0.241 0.946 9.728 1.00 81.94 119 VAL A CA 1
ATOM 934 C C . VAL A 1 119 ? -0.835 -0.321 10.347 1.00 81.94 119 VAL A C 1
ATOM 936 O O . VAL A 1 119 ? -2.016 -0.335 10.682 1.00 81.94 119 VAL A O 1
ATOM 939 N N . ALA A 1 120 ? -0.029 -1.362 10.573 1.00 85.81 120 ALA A N 1
ATOM 940 C CA . ALA A 1 120 ? -0.479 -2.574 11.256 1.00 85.81 120 ALA A CA 1
ATOM 941 C C . ALA A 1 120 ? -0.973 -2.280 12.683 1.00 85.81 120 ALA A C 1
ATOM 943 O O . ALA A 1 120 ? -2.035 -2.763 13.075 1.00 85.81 120 ALA A O 1
ATOM 944 N N . ALA A 1 121 ? -0.256 -1.442 13.440 1.00 85.38 121 ALA A N 1
ATOM 945 C CA . ALA A 1 121 ? -0.697 -1.008 14.764 1.00 85.38 121 ALA A CA 1
ATOM 946 C C . ALA A 1 121 ? -2.034 -0.247 14.701 1.00 85.38 121 ALA A C 1
ATOM 948 O O . ALA A 1 121 ? -2.940 -0.534 15.481 1.00 85.38 121 ALA A O 1
ATOM 949 N N . ALA A 1 122 ? -2.204 0.655 13.729 1.00 82.50 122 ALA A N 1
ATOM 950 C CA . ALA A 1 122 ? -3.462 1.376 13.539 1.00 82.50 122 ALA A CA 1
ATOM 951 C C . ALA A 1 122 ? -4.633 0.457 13.153 1.00 82.50 122 ALA A C 1
ATOM 953 O O . ALA A 1 122 ? -5.744 0.661 13.635 1.00 82.50 122 ALA A O 1
ATOM 954 N N . ILE A 1 123 ? -4.398 -0.583 12.345 1.00 84.44 123 ILE A N 1
ATOM 955 C CA . ILE A 1 123 ? -5.411 -1.602 12.025 1.00 84.44 123 ILE A CA 1
ATOM 956 C C . ILE A 1 123 ? -5.849 -2.349 13.293 1.00 84.44 123 ILE A C 1
ATOM 958 O O . ILE A 1 123 ? -7.044 -2.565 13.508 1.00 84.44 123 ILE A O 1
ATOM 962 N N . VAL A 1 124 ? -4.903 -2.722 14.157 1.00 87.75 124 VAL A N 1
ATOM 963 C CA . VAL A 1 124 ? -5.214 -3.384 15.433 1.00 87.75 124 VAL A CA 1
ATOM 964 C C . VAL A 1 124 ? -6.046 -2.466 16.331 1.00 87.75 124 VAL A C 1
ATOM 966 O O . VAL A 1 124 ? -7.075 -2.895 16.857 1.00 87.75 124 VAL A O 1
ATOM 969 N N . GLU A 1 125 ? -5.664 -1.195 16.465 1.00 84.56 125 GLU A N 1
ATOM 970 C CA . GLU A 1 125 ? -6.437 -0.217 17.240 1.00 84.56 125 GLU A CA 1
ATOM 971 C C . GLU A 1 125 ? -7.822 0.050 16.634 1.00 84.56 125 GLU A C 1
ATOM 973 O O . GLU A 1 125 ? -8.815 0.118 17.364 1.00 84.56 125 GLU A O 1
ATOM 978 N N . PHE A 1 126 ? -7.934 0.093 15.302 1.00 82.81 126 PHE A N 1
ATOM 979 C CA . PHE A 1 126 ? -9.217 0.189 14.610 1.00 82.81 126 PHE A CA 1
ATOM 980 C C . PHE A 1 126 ? -10.149 -0.960 14.994 1.00 82.81 126 PHE A C 1
ATOM 982 O O . PHE A 1 126 ? -11.320 -0.716 15.278 1.00 82.81 126 PHE A O 1
ATOM 989 N N . PHE A 1 127 ? -9.664 -2.202 15.064 1.00 84.81 127 PHE A N 1
ATOM 990 C CA . PHE A 1 127 ? -10.496 -3.328 15.492 1.00 84.81 127 PHE A CA 1
ATOM 991 C C . PHE A 1 127 ? -10.834 -3.288 16.986 1.00 84.81 127 PHE A C 1
ATOM 993 O O . PHE A 1 127 ? -11.978 -3.580 17.342 1.00 84.81 127 PHE A O 1
ATOM 1000 N N . LYS A 1 128 ? -9.902 -2.857 17.843 1.00 84.19 128 LYS A N 1
ATOM 1001 C CA . LYS A 1 128 ? -10.099 -2.756 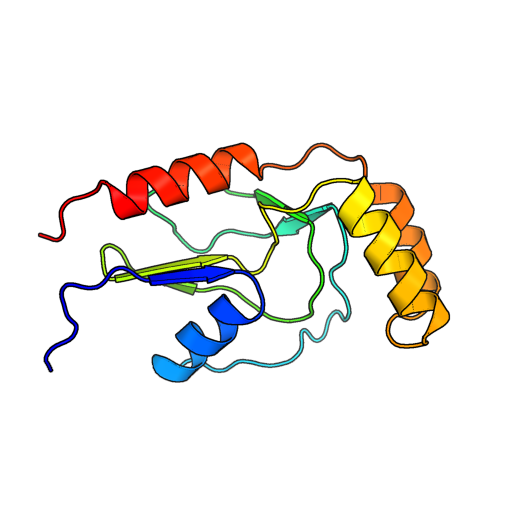19.301 1.00 84.19 128 LYS A CA 1
ATOM 1002 C C . LYS A 1 128 ? -11.039 -1.630 19.738 1.00 84.19 128 LYS A C 1
ATOM 1004 O O . LYS A 1 128 ? -11.619 -1.725 20.818 1.00 84.19 128 LYS A O 1
ATOM 1009 N N . SER A 1 129 ? -11.188 -0.570 18.941 1.00 80.31 129 SER A N 1
ATOM 1010 C CA . SER A 1 129 ? -12.048 0.569 19.291 1.00 80.31 129 SER A CA 1
ATOM 1011 C C . SER A 1 129 ? -13.504 0.135 19.526 1.00 80.31 129 SER A C 1
ATOM 1013 O O . SER A 1 129 ? -13.957 -0.886 19.009 1.00 80.31 129 SER A O 1
ATOM 1015 N N . ARG A 1 130 ? -14.292 0.877 20.302 1.00 68.44 130 ARG A N 1
ATOM 1016 C CA . ARG A 1 130 ? -15.738 0.613 20.378 1.00 68.44 130 ARG A CA 1
ATOM 1017 C C . ARG A 1 130 ? -16.445 1.422 19.297 1.00 68.44 130 ARG A C 1
ATOM 1019 O O . ARG A 1 130 ? -16.101 2.579 19.080 1.00 68.44 130 ARG A O 1
ATOM 1026 N N . VAL A 1 131 ? -17.400 0.801 18.608 1.00 56.62 131 VAL A N 1
ATOM 1027 C CA . VAL A 1 131 ? -18.350 1.534 17.762 1.00 56.62 131 VAL A CA 1
ATOM 1028 C C . VAL A 1 131 ? -19.280 2.261 18.733 1.00 56.62 131 VAL A C 1
ATOM 1030 O O . VAL A 1 131 ? -19.934 1.591 19.533 1.00 56.62 131 VAL A O 1
ATOM 1033 N N . ALA A 1 132 ? -19.236 3.594 18.748 1.00 51.44 132 ALA A N 1
ATOM 1034 C CA . ALA A 1 132 ? -20.173 4.408 19.522 1.00 51.44 132 ALA A CA 1
ATOM 1035 C C . ALA A 1 132 ? -21.574 4.367 18.897 1.00 51.44 132 ALA A C 1
ATOM 1037 O O . ALA A 1 132 ? -21.665 4.321 17.645 1.00 51.44 132 ALA A O 1
#

Solvent-accessible surface area (backbone atoms only — not comparable to full-atom values): 7656 Å² total; per-residue (Å²): 127,98,62,86,82,62,73,44,78,15,54,39,70,46,24,50,52,53,38,47,76,72,74,46,86,83,60,76,38,90,88,44,82,41,49,21,54,41,81,41,73,60,72,85,42,87,82,49,78,84,46,70,66,40,31,23,34,28,81,49,36,66,83,73,57,69,45,90,75,45,36,49,36,38,47,40,35,46,86,60,51,41,69,58,47,46,54,52,39,54,55,32,32,75,68,66,76,38,59,60,74,60,35,56,56,21,56,76,29,28,77,54,90,57,44,21,69,60,52,50,52,40,53,54,49,62,69,70,51,80,73,129

Secondary structure (DSSP, 8-state):
-TTTT--EEEETHHHHHHHHHTT------TT--EEEEEEEE----TTSTT-SEEEEEEEES----EETTTEEEESSBTT--HHHHHHHHHHHHHTTSS-HHHHHHHHHHTTS---HHHHHHHHHHHHHS---